Protein AF-S6TQL5-F1 (afdb_monomer_lite)

Secondary structure (DSSP, 8-state):
-HHHHHHHHHHHHH---HHHHHHHHPPPPSSPPPHHHHHHHHHHHHHHHHT-

Foldseek 3Di:
DVVQVVLVVLCVQLVDDSVLVCVLPPDDDPDDDDPVVVVVNVVSVVSSVVSD

Structure (mmCIF, N/CA/C/O backbone):
data_AF-S6TQL5-F1
#
_entry.id   AF-S6TQL5-F1
#
loop_
_atom_site.group_PDB
_atom_site.id
_atom_site.type_symbol
_atom_site.label_atom_id
_atom_site.label_alt_id
_atom_site.label_comp_id
_atom_site.label_asym_id
_atom_site.label_entity_id
_atom_site.label_seq_id
_atom_site.pdbx_PDB_ins_code
_atom_site.Cartn_x
_atom_site.Cartn_y
_atom_site.Cartn_z
_atom_site.occupancy
_atom_site.B_iso_or_equiv
_atom_site.auth_seq_id
_atom_site.auth_comp_id
_atom_site.auth_asym_id
_atom_site.auth_atom_id
_atom_site.pdbx_PDB_model_num
ATOM 1 N N . MET A 1 1 ? -0.675 15.327 -11.658 1.00 52.94 1 MET A N 1
ATOM 2 C CA . MET A 1 1 ? -0.302 14.139 -12.461 1.00 52.94 1 MET A CA 1
ATOM 3 C C . MET A 1 1 ? 0.844 13.302 -11.867 1.00 52.94 1 MET A C 1
ATOM 5 O O . MET A 1 1 ? 1.046 12.201 -12.344 1.00 52.94 1 MET A O 1
ATOM 9 N N . VAL A 1 2 ? 1.525 13.721 -10.788 1.00 65.69 2 VAL A N 1
ATOM 10 C CA . VAL A 1 2 ? 2.767 13.065 -10.305 1.00 65.69 2 VAL A CA 1
ATOM 11 C C . VAL A 1 2 ? 2.552 11.735 -9.549 1.00 65.69 2 VAL A C 1
ATOM 13 O O . VAL A 1 2 ? 3.395 10.845 -9.588 1.00 65.69 2 VAL A O 1
ATOM 16 N N . ILE A 1 3 ? 1.403 11.547 -8.885 1.00 74.75 3 ILE A N 1
ATOM 17 C CA . ILE A 1 3 ? 1.154 10.363 -8.032 1.00 74.75 3 ILE A CA 1
ATOM 18 C C . ILE A 1 3 ? 1.109 9.056 -8.847 1.00 74.75 3 ILE A C 1
ATOM 20 O O . ILE A 1 3 ? 1.588 8.021 -8.386 1.00 74.75 3 ILE A O 1
ATOM 24 N N . ALA A 1 4 ? 0.579 9.104 -10.074 1.00 77.62 4 ALA A N 1
ATOM 25 C CA . ALA A 1 4 ? 0.494 7.931 -10.944 1.00 77.62 4 ALA A CA 1
ATOM 26 C C . ALA A 1 4 ? 1.885 7.421 -11.365 1.00 77.62 4 ALA A C 1
ATOM 28 O O . ALA A 1 4 ? 2.126 6.215 -11.371 1.00 77.62 4 ALA A O 1
ATOM 29 N N . GLU A 1 5 ? 2.818 8.332 -11.651 1.00 85.06 5 GLU A N 1
ATOM 30 C CA . GLU A 1 5 ? 4.204 8.003 -12.008 1.00 85.06 5 GLU A CA 1
ATOM 31 C C . GLU A 1 5 ? 4.963 7.416 -10.811 1.00 85.06 5 GLU A C 1
ATOM 33 O O . GLU A 1 5 ? 5.662 6.407 -10.938 1.00 85.06 5 GLU A O 1
ATOM 38 N N . GLN A 1 6 ? 4.761 7.977 -9.615 1.00 87.88 6 GLN A N 1
ATOM 39 C CA . GLN A 1 6 ? 5.373 7.470 -8.386 1.00 87.88 6 GLN A CA 1
ATOM 40 C C . GLN A 1 6 ? 4.947 6.025 -8.082 1.00 87.88 6 GLN A C 1
ATOM 42 O O . GLN A 1 6 ? 5.778 5.196 -7.701 1.00 87.88 6 GLN A O 1
ATOM 47 N N . TRP A 1 7 ? 3.674 5.679 -8.296 1.00 90.94 7 TRP A N 1
ATOM 48 C CA . TRP A 1 7 ? 3.202 4.305 -8.101 1.00 90.94 7 TRP A CA 1
ATOM 49 C C . TRP A 1 7 ? 3.811 3.315 -9.103 1.00 90.94 7 TRP A C 1
ATOM 51 O O . TRP A 1 7 ? 4.059 2.164 -8.743 1.00 90.94 7 TRP A O 1
ATOM 61 N N . GLN A 1 8 ? 4.111 3.742 -10.334 1.00 90.75 8 GLN A N 1
ATOM 62 C CA . GLN A 1 8 ? 4.801 2.895 -11.316 1.00 90.75 8 GLN A CA 1
ATOM 63 C C . GLN A 1 8 ? 6.253 2.604 -10.918 1.00 90.75 8 GLN A C 1
ATOM 65 O O . GLN A 1 8 ? 6.756 1.506 -11.159 1.00 90.75 8 GLN A O 1
ATOM 70 N N . VAL A 1 9 ? 6.946 3.571 -10.310 1.00 92.88 9 VAL A N 1
ATOM 71 C CA . VAL A 1 9 ? 8.298 3.354 -9.768 1.00 92.88 9 VAL A CA 1
ATOM 72 C C . VAL A 1 9 ? 8.250 2.344 -8.623 1.00 92.88 9 VAL A C 1
ATOM 74 O O . VAL A 1 9 ? 8.973 1.350 -8.655 1.00 92.88 9 VAL A O 1
ATOM 77 N N . LEU A 1 10 ? 7.341 2.533 -7.665 1.00 92.69 10 LEU A N 1
ATOM 78 C CA . LEU A 1 10 ? 7.178 1.612 -6.537 1.00 92.69 10 LEU A CA 1
ATOM 79 C C . LEU A 1 10 ? 6.795 0.197 -6.987 1.00 92.69 10 LEU A C 1
ATOM 81 O O . LEU A 1 10 ? 7.291 -0.774 -6.423 1.00 92.69 10 LEU A O 1
ATOM 85 N N . SER A 1 11 ? 5.969 0.065 -8.028 1.00 93.81 11 SER A N 1
ATOM 86 C CA . SER A 1 11 ? 5.582 -1.235 -8.595 1.00 93.81 11 SER A CA 1
ATOM 87 C C . SER A 1 11 ? 6.783 -2.013 -9.120 1.00 93.81 11 SER A C 1
ATOM 89 O O . SER A 1 11 ? 6.906 -3.209 -8.864 1.00 93.81 11 SER A O 1
ATOM 91 N N . ARG A 1 12 ? 7.722 -1.325 -9.777 1.00 93.81 12 ARG A N 1
ATOM 92 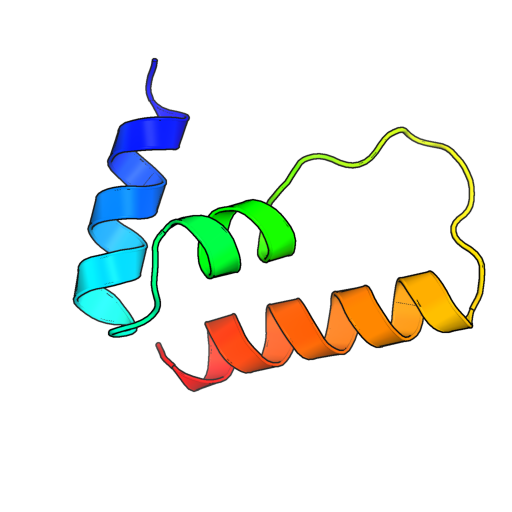C CA . ARG A 1 12 ? 8.963 -1.938 -10.264 1.00 93.81 12 ARG A CA 1
ATOM 93 C C . ARG A 1 12 ? 9.901 -2.352 -9.131 1.00 93.81 12 ARG A C 1
ATOM 95 O O . ARG A 1 12 ? 10.466 -3.437 -9.204 1.00 93.81 12 ARG A O 1
ATOM 102 N N . LEU A 1 13 ? 10.038 -1.522 -8.095 1.00 94.81 13 LEU A N 1
ATOM 103 C CA . LEU A 1 13 ? 10.916 -1.812 -6.954 1.00 94.81 13 LEU A CA 1
ATOM 104 C C . LEU A 1 13 ? 10.401 -2.987 -6.116 1.00 94.81 13 LEU A C 1
ATOM 106 O O . LEU A 1 13 ? 11.157 -3.893 -5.792 1.00 94.81 13 LEU A O 1
ATOM 110 N N . THR A 1 14 ? 9.101 -2.992 -5.828 1.00 93.56 14 THR A N 1
ATOM 111 C CA . THR A 1 14 ? 8.470 -3.959 -4.914 1.00 93.56 14 THR A CA 1
ATOM 112 C C . THR A 1 14 ? 7.964 -5.226 -5.593 1.00 93.56 14 THR A C 1
ATOM 114 O O . THR A 1 14 ? 7.581 -6.179 -4.920 1.00 93.56 14 THR A O 1
ATOM 117 N N . ARG A 1 15 ? 7.905 -5.235 -6.932 1.00 94.06 15 ARG A N 1
ATOM 118 C CA . ARG A 1 15 ? 7.240 -6.275 -7.737 1.00 94.06 15 ARG A CA 1
ATOM 119 C C . ARG A 1 15 ? 5.761 -6.478 -7.366 1.00 94.06 15 ARG A C 1
ATOM 121 O O . ARG A 1 15 ? 5.192 -7.531 -7.644 1.00 94.06 15 ARG A O 1
ATOM 128 N N . LEU A 1 16 ? 5.130 -5.470 -6.759 1.00 93.00 16 LEU A N 1
ATOM 129 C CA . LEU A 1 16 ? 3.703 -5.456 -6.444 1.00 93.00 16 LEU A CA 1
ATOM 130 C C . LEU A 1 16 ? 2.904 -4.777 -7.565 1.00 93.00 16 LEU A C 1
ATOM 132 O O . LEU A 1 16 ? 3.407 -3.854 -8.218 1.00 93.00 16 LEU A O 1
ATOM 136 N N . PRO A 1 17 ? 1.637 -5.170 -7.783 1.00 92.94 17 PRO A N 1
ATOM 137 C CA . PRO A 1 17 ? 0.776 -4.485 -8.736 1.00 92.94 17 PRO A CA 1
ATOM 138 C C . PRO A 1 17 ? 0.482 -3.051 -8.275 1.00 92.94 17 PRO A C 1
ATOM 140 O O . PRO A 1 17 ? 0.305 -2.778 -7.087 1.00 92.94 17 PRO A O 1
ATOM 143 N N . THR A 1 18 ? 0.368 -2.123 -9.229 1.00 90.94 18 THR A N 1
ATOM 144 C CA . THR A 1 18 ? 0.085 -0.702 -8.957 1.00 90.94 18 THR A CA 1
ATOM 145 C C . THR A 1 18 ? -1.221 -0.497 -8.178 1.00 90.94 18 THR A C 1
ATOM 147 O O . THR A 1 18 ? -1.314 0.441 -7.391 1.00 90.94 18 THR A O 1
ATOM 150 N N . SER A 1 19 ? -2.209 -1.389 -8.328 1.00 90.19 19 SER A N 1
ATOM 151 C CA . SER A 1 19 ? -3.453 -1.379 -7.543 1.00 90.19 19 SER A CA 1
ATOM 152 C C . SER A 1 19 ? -3.210 -1.617 -6.050 1.00 90.19 19 SER A C 1
ATOM 154 O O . SER A 1 19 ? -3.732 -0.869 -5.230 1.00 90.19 19 SER A O 1
ATOM 156 N N . ALA A 1 20 ? -2.354 -2.578 -5.689 1.00 90.31 20 ALA A N 1
ATOM 157 C CA . ALA A 1 20 ? -2.000 -2.839 -4.292 1.00 90.31 20 ALA A CA 1
ATOM 158 C C . ALA A 1 20 ? -1.253 -1.652 -3.662 1.00 90.31 20 ALA A C 1
ATOM 160 O O . ALA A 1 20 ? -1.486 -1.307 -2.505 1.00 90.31 20 ALA A O 1
ATOM 161 N N . ILE A 1 21 ? -0.396 -0.986 -4.441 1.00 91.75 21 ILE A N 1
ATOM 162 C CA . ILE A 1 21 ? 0.314 0.228 -4.013 1.00 91.75 21 ILE A CA 1
ATOM 163 C C . ILE A 1 21 ? -0.666 1.389 -3.839 1.00 91.75 21 ILE A C 1
ATOM 165 O O . ILE A 1 21 ? -0.595 2.109 -2.844 1.00 91.75 21 ILE A O 1
ATOM 169 N N . SER A 1 22 ? -1.604 1.546 -4.778 1.00 90.00 22 SER A N 1
ATOM 170 C CA . SER A 1 22 ? -2.667 2.544 -4.695 1.00 90.00 22 SER A CA 1
ATOM 171 C C . SER A 1 22 ? -3.500 2.349 -3.436 1.00 90.00 22 SER A C 1
ATOM 173 O O . SER A 1 22 ? -3.705 3.307 -2.706 1.00 90.00 22 SER A O 1
ATOM 175 N N . ASP A 1 23 ? -3.924 1.126 -3.123 1.00 89.19 23 ASP A N 1
ATOM 176 C CA . ASP A 1 23 ? -4.736 0.856 -1.933 1.00 89.19 23 ASP A CA 1
ATOM 177 C C . ASP A 1 23 ? -3.964 1.080 -0.623 1.00 89.19 23 ASP A C 1
ATOM 179 O O . ASP A 1 23 ? -4.527 1.594 0.349 1.00 89.19 23 ASP A O 1
ATOM 183 N N . ALA A 1 24 ? -2.667 0.761 -0.599 1.00 90.75 24 ALA A N 1
ATOM 184 C CA . ALA A 1 24 ? -1.811 1.013 0.557 1.00 90.75 24 ALA A CA 1
ATOM 185 C C . ALA A 1 24 ? -1.578 2.518 0.796 1.00 90.75 24 ALA A C 1
ATOM 187 O O . ALA A 1 24 ? -1.611 2.969 1.942 1.00 90.75 24 ALA A O 1
ATOM 188 N N . LEU A 1 25 ? -1.369 3.295 -0.275 1.00 89.50 25 LEU A N 1
ATOM 189 C CA . LEU A 1 25 ? -0.991 4.714 -0.217 1.00 89.50 25 LEU A CA 1
ATOM 190 C C . LEU A 1 25 ? -2.148 5.694 -0.460 1.00 89.50 25 LEU A C 1
ATOM 192 O O . LEU A 1 25 ? -1.928 6.906 -0.411 1.00 89.50 25 LEU A O 1
ATOM 196 N N . ARG A 1 26 ? -3.368 5.216 -0.744 1.00 85.50 26 ARG A N 1
ATOM 197 C CA . ARG A 1 26 ? -4.521 6.078 -1.042 1.00 85.50 26 ARG A CA 1
ATOM 198 C C . ARG A 1 26 ? -4.737 7.067 0.111 1.00 85.50 26 ARG A C 1
ATOM 200 O O . ARG A 1 26 ? -4.865 6.623 1.256 1.00 85.50 26 ARG A O 1
ATOM 207 N N . PRO A 1 27 ? -4.842 8.380 -0.166 1.00 80.56 27 PRO A N 1
ATOM 208 C CA . PRO A 1 27 ? -5.210 9.350 0.853 1.00 80.56 27 PRO A CA 1
ATOM 209 C C . PRO A 1 27 ? -6.615 9.025 1.361 1.00 80.56 27 PRO A C 1
ATOM 211 O O . PRO A 1 27 ? -7.560 8.904 0.580 1.00 80.56 27 PRO A O 1
ATOM 214 N N . ARG A 1 28 ? -6.740 8.825 2.673 1.00 80.00 28 ARG A N 1
ATOM 215 C CA . ARG A 1 28 ? -8.012 8.465 3.306 1.00 80.00 28 ARG A CA 1
ATOM 216 C C . ARG A 1 28 ? -8.711 9.721 3.813 1.00 80.00 28 ARG A C 1
ATOM 218 O O . ARG A 1 28 ? -8.027 10.641 4.265 1.00 80.00 28 ARG A O 1
ATOM 225 N N . PRO A 1 29 ? -10.052 9.772 3.744 1.00 79.94 29 PRO A N 1
ATOM 226 C CA . PRO A 1 29 ? -10.796 10.867 4.344 1.00 79.94 29 PRO A CA 1
ATOM 227 C C . PRO A 1 29 ? -10.487 10.941 5.850 1.00 79.94 29 PRO A C 1
ATOM 229 O O . PRO A 1 29 ? -10.232 9.905 6.466 1.00 79.94 29 PRO A O 1
ATOM 232 N N . PRO A 1 30 ? -10.541 12.132 6.469 1.00 79.62 30 PRO A N 1
ATOM 233 C CA . PRO A 1 30 ? -10.184 12.352 7.878 1.00 79.62 30 PRO A CA 1
ATOM 234 C C . PRO A 1 30 ? -11.159 11.711 8.887 1.00 79.62 30 PRO A C 1
ATOM 236 O O . PRO A 1 30 ? -11.140 12.028 10.074 1.00 79.62 30 PRO A O 1
ATOM 239 N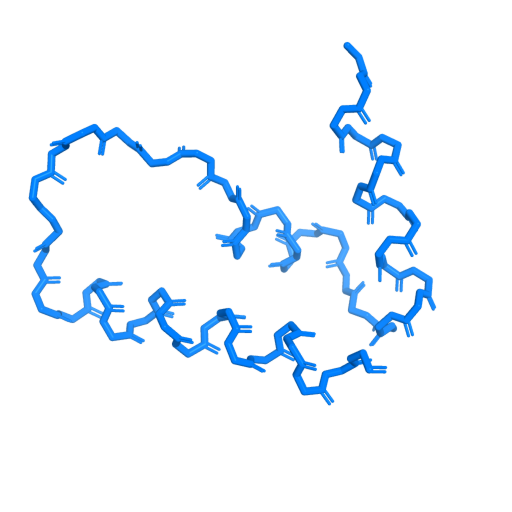 N . GLN A 1 31 ? -12.036 10.818 8.431 1.00 85.56 31 GLN A N 1
ATOM 240 C CA . GLN A 1 31 ? -12.973 10.0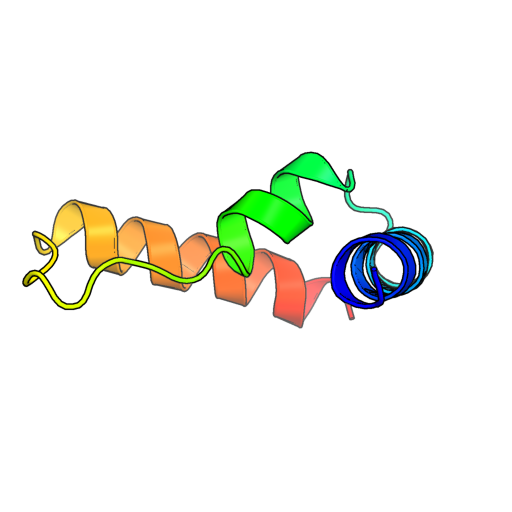99 9.276 1.00 85.56 31 GLN A CA 1
ATOM 241 C C . GLN A 1 31 ? -12.249 9.000 10.063 1.00 85.56 31 GLN A C 1
ATOM 243 O O . GLN A 1 31 ? -11.322 8.359 9.564 1.00 85.56 31 GLN A O 1
ATOM 248 N N . ARG A 1 32 ? -12.677 8.775 11.311 1.00 84.31 32 ARG A N 1
ATOM 249 C CA . ARG A 1 32 ? -12.114 7.708 12.147 1.00 84.31 32 ARG A CA 1
ATOM 250 C C . ARG A 1 32 ? -12.394 6.357 11.497 1.00 84.31 32 ARG A C 1
ATOM 252 O O . ARG A 1 32 ? -13.548 6.010 11.270 1.00 84.31 32 ARG A O 1
ATOM 259 N N . LEU A 1 33 ? -11.327 5.610 11.242 1.00 86.94 33 LEU A N 1
ATOM 260 C CA . LEU A 1 33 ? -11.410 4.225 10.800 1.00 86.94 33 LEU A CA 1
ATOM 261 C C . LEU A 1 33 ? -11.873 3.341 11.956 1.00 86.94 33 LEU A C 1
ATOM 263 O O . LEU A 1 33 ? -11.502 3.568 13.113 1.00 86.94 33 LEU A O 1
ATOM 267 N N . SER A 1 34 ? -12.634 2.299 11.638 1.00 91.25 34 SER A N 1
ATOM 268 C CA . SER A 1 34 ? -12.839 1.204 12.582 1.00 91.25 34 SER A CA 1
ATOM 269 C C . SER A 1 34 ? -11.513 0.484 12.862 1.00 91.25 34 SER A C 1
ATOM 271 O O . SER A 1 34 ? -10.562 0.545 12.077 1.00 91.25 34 SER A O 1
ATOM 273 N N . HIS A 1 35 ? -11.437 -0.240 13.981 1.00 91.88 35 HIS A N 1
ATOM 274 C CA . HIS A 1 35 ? -10.236 -1.009 14.327 1.00 91.88 35 HIS A CA 1
ATOM 275 C C . HIS A 1 35 ? -9.847 -2.013 13.231 1.00 91.88 35 HIS A C 1
ATOM 277 O O . HIS A 1 35 ?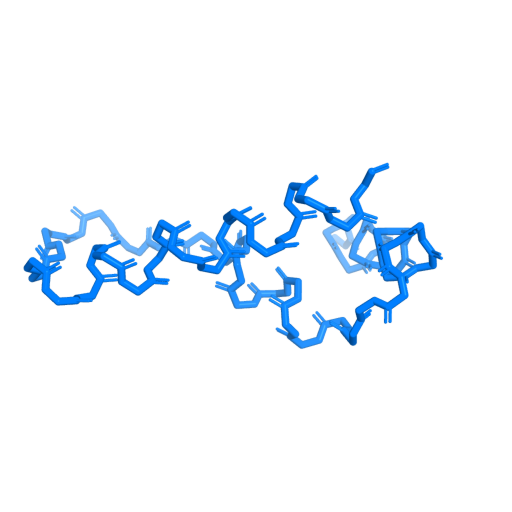 -8.668 -2.146 12.916 1.00 91.88 35 HIS A O 1
ATOM 283 N N . SER A 1 36 ? -10.818 -2.688 12.611 1.00 93.88 36 SER A N 1
ATOM 284 C CA . SER A 1 36 ? -10.552 -3.678 11.561 1.00 93.88 36 SER A CA 1
ATOM 285 C C . SER A 1 36 ? -10.006 -3.038 10.281 1.00 93.88 36 SER A C 1
ATOM 287 O O . SER A 1 36 ? -9.081 -3.574 9.667 1.00 93.88 36 SER A O 1
ATOM 289 N N . GLU A 1 37 ? -10.526 -1.872 9.891 1.00 90.31 37 GLU A N 1
ATOM 290 C CA . GLU A 1 37 ? -10.023 -1.100 8.750 1.00 90.31 37 GLU A CA 1
ATOM 291 C C . GLU A 1 37 ? -8.621 -0.553 9.007 1.00 90.31 37 GLU A C 1
ATOM 293 O O . GLU A 1 37 ? -7.773 -0.578 8.110 1.00 90.31 37 GLU A O 1
ATOM 298 N N . PHE A 1 38 ? -8.356 -0.110 10.237 1.00 89.62 38 PHE A N 1
ATOM 299 C CA . PHE A 1 38 ? -7.032 0.325 10.658 1.00 89.62 38 PHE A CA 1
ATOM 300 C C . PHE A 1 38 ? -6.022 -0.828 10.621 1.00 89.62 38 PHE A C 1
ATOM 302 O O . PHE A 1 38 ? -4.965 -0.699 10.009 1.00 89.62 38 PHE A O 1
ATOM 309 N N . THR A 1 39 ? -6.341 -1.995 11.189 1.00 92.69 39 THR A N 1
ATOM 310 C CA . THR A 1 39 ? -5.448 -3.164 11.124 1.00 92.69 39 THR A CA 1
ATOM 311 C C . THR A 1 39 ? -5.185 -3.587 9.679 1.00 92.69 39 THR A C 1
ATOM 313 O O . THR A 1 39 ? -4.044 -3.876 9.319 1.00 92.69 39 THR A O 1
ATOM 316 N N . ARG A 1 40 ?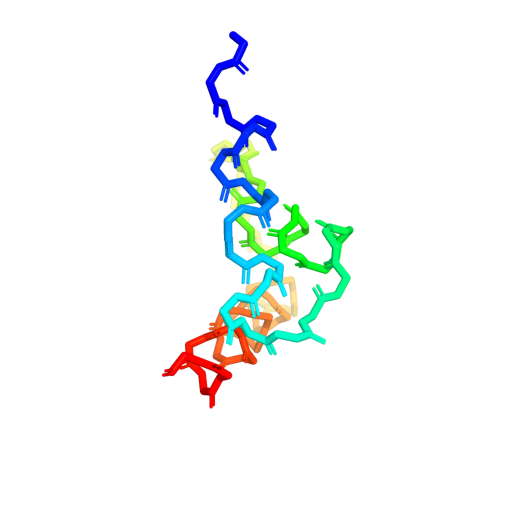 -6.211 -3.556 8.818 1.00 91.56 40 ARG A N 1
ATOM 317 C CA . ARG A 1 40 ? -6.055 -3.838 7.386 1.00 91.56 40 ARG A CA 1
ATOM 318 C C . ARG A 1 40 ? -5.131 -2.826 6.705 1.00 91.56 40 ARG A C 1
ATOM 320 O O . ARG A 1 40 ? -4.292 -3.227 5.904 1.00 91.56 40 ARG A O 1
ATOM 327 N N . GLN A 1 41 ? -5.239 -1.541 7.050 1.00 90.19 41 GLN A N 1
ATOM 328 C CA . GLN A 1 41 ? -4.326 -0.500 6.568 1.00 90.19 41 GLN A CA 1
ATOM 329 C C . GLN A 1 41 ? -2.881 -0.776 6.961 1.00 90.19 41 GLN A C 1
ATOM 331 O O . GLN A 1 41 ? -1.985 -0.697 6.125 1.00 90.19 41 GLN A O 1
ATOM 336 N N . VAL A 1 42 ? -2.656 -1.088 8.236 1.00 91.88 42 VAL A N 1
ATOM 337 C CA . VAL A 1 42 ? -1.316 -1.358 8.754 1.00 91.88 42 VAL A CA 1
ATOM 338 C C . VAL A 1 42 ? -0.711 -2.566 8.042 1.00 91.88 42 VAL A C 1
ATOM 340 O O . VAL A 1 42 ? 0.435 -2.491 7.607 1.00 91.88 42 VAL A O 1
ATOM 343 N N . ALA A 1 43 ? -1.486 -3.634 7.839 1.00 93.25 43 ALA A N 1
ATOM 344 C CA . ALA A 1 43 ? -1.034 -4.808 7.097 1.00 93.25 43 ALA A CA 1
ATOM 345 C C . ALA A 1 43 ? -0.645 -4.464 5.646 1.00 93.25 43 ALA A C 1
ATOM 347 O O . ALA A 1 43 ? 0.433 -4.846 5.201 1.00 93.25 43 ALA A O 1
ATOM 348 N N . GLN A 1 44 ? -1.464 -3.680 4.932 1.00 91.50 44 GLN A N 1
ATOM 349 C CA . GLN A 1 44 ? -1.160 -3.229 3.564 1.00 91.50 44 GLN A CA 1
ATOM 350 C C . GLN A 1 44 ? 0.145 -2.419 3.493 1.00 91.50 44 GLN A C 1
ATOM 352 O O . GLN A 1 44 ? 0.968 -2.635 2.602 1.00 91.50 44 GLN A O 1
ATOM 357 N N . LEU A 1 45 ? 0.365 -1.515 4.453 1.00 93.00 45 LEU A N 1
ATOM 358 C CA . LEU A 1 45 ? 1.598 -0.730 4.541 1.00 93.00 45 LEU A CA 1
ATOM 359 C C . LEU A 1 45 ? 2.815 -1.602 4.868 1.00 93.00 45 LEU A C 1
ATOM 361 O O .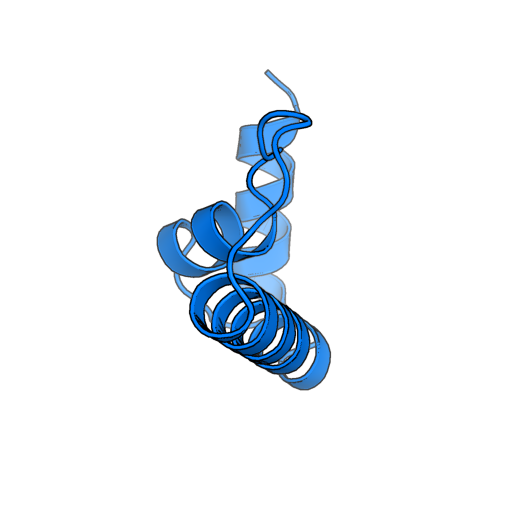 LEU A 1 45 ? 3.892 -1.388 4.316 1.00 93.00 45 LEU A O 1
ATOM 365 N N . GLN A 1 46 ? 2.654 -2.601 5.735 1.00 94.44 46 GLN A N 1
ATOM 366 C CA . GLN A 1 46 ? 3.717 -3.554 6.049 1.00 94.44 46 GLN A CA 1
ATOM 367 C C . GLN A 1 46 ? 4.087 -4.411 4.839 1.00 94.44 46 GLN A C 1
ATOM 369 O O . GLN A 1 46 ? 5.274 -4.600 4.594 1.00 94.44 46 GLN A O 1
ATOM 374 N N . THR A 1 47 ? 3.110 -4.883 4.056 1.00 91.75 47 THR A N 1
ATOM 375 C CA . THR A 1 47 ? 3.372 -5.598 2.796 1.00 91.75 47 THR A CA 1
ATOM 376 C C . THR A 1 47 ? 4.206 -4.746 1.848 1.00 91.75 47 THR A C 1
ATOM 378 O O . THR A 1 47 ? 5.194 -5.233 1.310 1.00 91.75 47 THR A O 1
ATOM 381 N N . LEU A 1 48 ? 3.846 -3.468 1.688 1.00 91.75 48 LEU A N 1
ATOM 382 C CA . LEU A 1 48 ? 4.593 -2.547 0.836 1.00 91.75 48 LEU A CA 1
ATOM 383 C C . LEU A 1 48 ? 6.024 -2.334 1.347 1.00 91.75 48 LEU A C 1
ATOM 385 O O . LEU A 1 48 ? 6.969 -2.445 0.576 1.00 91.75 48 LEU A O 1
ATOM 389 N N . ARG A 1 49 ? 6.183 -2.063 2.648 1.00 91.94 49 ARG A N 1
ATOM 390 C CA . ARG A 1 49 ? 7.491 -1.852 3.284 1.00 91.94 49 ARG A CA 1
ATOM 391 C C . ARG A 1 49 ? 8.393 -3.076 3.162 1.00 91.94 49 ARG A C 1
ATOM 393 O O . ARG A 1 49 ? 9.571 -2.920 2.903 1.00 91.94 49 ARG A O 1
ATOM 400 N N . ASN A 1 50 ? 7.858 -4.272 3.392 1.00 94.06 50 ASN A N 1
ATOM 401 C CA . ASN A 1 50 ? 8.642 -5.508 3.381 1.00 94.06 50 ASN A CA 1
ATOM 402 C C . ASN A 1 50 ? 9.053 -5.947 1.967 1.00 94.06 50 ASN A C 1
ATOM 404 O O . ASN A 1 50 ? 9.874 -6.847 1.831 1.00 94.06 50 ASN A O 1
ATOM 408 N N . ALA A 1 51 ? 8.434 -5.370 0.937 1.00 90.38 51 ALA A N 1
ATOM 409 C CA . ALA A 1 51 ? 8.766 -5.625 -0.457 1.00 90.38 51 ALA A CA 1
ATOM 410 C C . ALA A 1 51 ? 9.807 -4.637 -1.019 1.00 90.38 51 ALA A C 1
ATOM 412 O O . ALA A 1 51 ? 10.253 -4.829 -2.148 1.00 90.38 51 ALA A O 1
ATOM 413 N N . LEU A 1 52 ? 10.153 -3.585 -0.267 1.00 88.44 52 LEU A N 1
ATOM 414 C CA . LEU A 1 52 ? 11.251 -2.656 -0.560 1.00 88.44 52 LEU A CA 1
ATOM 415 C C . LEU A 1 52 ? 12.547 -3.159 0.081 1.00 88.44 52 LEU A C 1
ATOM 417 O O . LEU A 1 52 ? 13.596 -2.998 -0.577 1.00 88.44 52 LEU A O 1
#

pLDDT: mean 88.38, std 7.53, range [52.94, 94.81]

Organism: NCBI:txid1194404

Sequence (52 aa):
MVIAEQWQVLSRLTRLPTSAISDALRPRPPQRLSHSEFTRQVAQLQTLRNAL

Radius of gyration: 11.76 Å; chains: 1; bounding box: 24×20×27 Å